Protein AF-A0A928RTQ3-F1 (afdb_monomer_lite)

Radius of gyration: 34.41 Å; chains: 1; bounding box: 76×72×74 Å

Secondary structure (DSSP, 8-state):
--HHHHHHHHHHHHHHHHHHHHHHHHHHTSPSS-HHHHHHHHHHHHHHHHHHHHHHHT-----EEEEEEEETTEEEEEEETTSPPEE-GGGTTTEEEEEETTEEEEEEE-TTSS-EEEEEEETTTTEEEEEEE-S-SS-HHHHSPPBSSS--EEETTTTEEEEEEEPP---------

Sequence (177 aa):
MTKSFIFVKIYYKWECWVLKEKIVEKIRNRKPFEKADIIIYSVCLLLIVSLFILVPLSKNSQENTGFKISVDGEIAVILEFDKEIVVESDYSDLVSVEKKQDLYQVKILTKDKNGYNLIEFDLKEKTAKVIESNCSSSKDCVHFPKIKTSGTIYCAPHKLKISPLKEEFKSPVVGEI

pLDDT: mean 82.44, std 15.85, range [41.06, 97.56]

Structure (mmCIF, N/CA/C/O backbone):
data_AF-A0A928RTQ3-F1
#
_entry.id   AF-A0A928RTQ3-F1
#
loop_
_atom_site.group_PDB
_atom_site.id
_atom_site.type_symbol
_atom_site.label_atom_id
_atom_site.label_alt_id
_atom_site.label_comp_id
_atom_site.label_asym_id
_atom_site.label_entity_id
_atom_site.label_seq_id
_atom_site.pdbx_PDB_ins_code
_atom_site.Cartn_x
_atom_site.Cartn_y
_atom_site.Cartn_z
_atom_site.occupancy
_atom_site.B_iso_or_equiv
_atom_site.auth_seq_id
_atom_site.auth_comp_id
_atom_site.auth_asym_id
_atom_site.auth_atom_id
_atom_site.pdbx_PDB_model_num
ATOM 1 N N . MET A 1 1 ? 51.762 -55.034 -53.564 1.00 53.19 1 MET A N 1
ATOM 2 C CA . MET A 1 1 ? 50.796 -53.954 -53.887 1.00 53.19 1 MET A CA 1
ATOM 3 C C . MET A 1 1 ? 50.522 -52.980 -52.719 1.00 53.19 1 MET A C 1
ATOM 5 O O . MET A 1 1 ? 49.519 -52.289 -52.734 1.00 53.19 1 MET A O 1
ATOM 9 N N . THR A 1 2 ? 51.414 -52.832 -51.729 1.00 54.75 2 THR A N 1
ATOM 10 C CA . THR A 1 2 ? 51.145 -52.054 -50.491 1.00 54.75 2 THR A CA 1
ATOM 11 C C . THR A 1 2 ? 51.924 -50.738 -50.355 1.00 54.75 2 THR A C 1
ATOM 13 O O . THR A 1 2 ? 51.571 -49.908 -49.524 1.00 54.75 2 THR A O 1
ATOM 16 N N . LYS A 1 3 ? 52.950 -50.489 -51.183 1.00 49.59 3 LYS A N 1
ATOM 17 C CA . LYS A 1 3 ? 53.789 -49.277 -51.076 1.00 49.59 3 LYS A CA 1
ATOM 18 C C . LYS A 1 3 ? 53.139 -48.004 -51.646 1.00 49.59 3 LYS A C 1
ATOM 20 O O . LYS A 1 3 ? 53.464 -46.913 -51.194 1.00 49.59 3 LYS A O 1
ATOM 25 N N . SER A 1 4 ? 52.181 -48.133 -52.570 1.00 55.47 4 SER A N 1
ATOM 26 C CA . SER A 1 4 ? 51.549 -46.975 -53.230 1.00 55.47 4 SER A CA 1
ATOM 27 C C . SER A 1 4 ? 50.533 -46.239 -52.344 1.00 55.47 4 SER A C 1
ATOM 29 O O . SER A 1 4 ? 50.406 -45.024 -52.435 1.00 55.47 4 SER A O 1
ATOM 31 N N . PHE A 1 5 ? 49.847 -46.944 -51.437 1.00 53.41 5 PHE A N 1
ATOM 32 C CA . PHE A 1 5 ? 48.828 -46.344 -50.562 1.00 53.41 5 PHE A CA 1
ATOM 33 C C . PHE A 1 5 ? 49.413 -45.504 -49.417 1.00 53.41 5 PHE A C 1
ATOM 35 O O . PHE A 1 5 ? 48.776 -44.560 -48.950 1.00 53.41 5 PHE A O 1
ATOM 42 N N . ILE A 1 6 ? 50.634 -45.813 -48.971 1.00 61.28 6 ILE A N 1
ATOM 43 C CA . ILE A 1 6 ? 51.294 -45.085 -47.877 1.00 61.28 6 ILE A CA 1
ATOM 44 C C . ILE A 1 6 ? 51.738 -43.695 -48.351 1.00 61.28 6 ILE A C 1
ATOM 46 O O . ILE A 1 6 ? 51.531 -42.713 -47.642 1.00 61.28 6 ILE A O 1
ATOM 50 N N . PHE A 1 7 ? 52.261 -43.589 -49.575 1.00 54.03 7 PHE A N 1
ATOM 51 C CA . PHE A 1 7 ? 52.723 -42.318 -50.140 1.00 54.03 7 PHE A CA 1
ATOM 52 C C . PHE A 1 7 ? 51.594 -41.296 -50.315 1.00 54.03 7 PHE A C 1
ATOM 54 O O . PHE A 1 7 ? 51.756 -40.134 -49.950 1.00 54.03 7 PHE A O 1
ATOM 61 N N . VAL A 1 8 ? 50.420 -41.735 -50.780 1.00 58.97 8 VAL A N 1
ATOM 62 C CA . VAL A 1 8 ? 49.255 -40.853 -50.956 1.00 58.97 8 VAL A CA 1
ATOM 63 C C . VAL A 1 8 ? 48.780 -40.292 -49.610 1.00 58.97 8 VAL A C 1
ATOM 65 O O . VAL A 1 8 ? 48.514 -39.099 -49.489 1.00 58.97 8 VAL A O 1
ATOM 68 N N . LYS A 1 9 ? 48.744 -41.117 -48.556 1.00 54.22 9 LYS A N 1
ATOM 69 C CA . LYS A 1 9 ? 48.284 -40.696 -47.221 1.00 54.22 9 LYS A CA 1
ATOM 70 C C . LYS A 1 9 ? 49.234 -39.695 -46.549 1.00 54.22 9 LYS A C 1
ATOM 72 O O . LYS A 1 9 ? 48.782 -38.840 -45.789 1.00 54.22 9 LYS A O 1
ATOM 77 N N . ILE A 1 10 ? 50.533 -39.789 -46.834 1.00 60.22 10 ILE A N 1
ATOM 78 C CA . ILE A 1 10 ? 51.547 -38.841 -46.351 1.00 60.22 10 ILE A CA 1
ATOM 79 C C . ILE A 1 10 ? 51.400 -37.494 -47.068 1.00 60.22 10 ILE A C 1
ATOM 81 O O . ILE A 1 10 ? 51.441 -36.458 -46.408 1.00 60.22 10 ILE A O 1
ATOM 85 N N . TYR A 1 11 ? 51.143 -37.506 -48.379 1.00 57.34 11 TYR A N 1
ATOM 86 C CA . TYR A 1 11 ? 51.001 -36.287 -49.177 1.00 57.34 11 TYR A CA 1
ATOM 87 C C . TYR A 1 11 ? 49.793 -35.439 -48.739 1.00 57.34 11 TYR A C 1
ATOM 89 O O . TYR A 1 11 ? 49.950 -34.266 -48.408 1.00 57.34 11 TYR A O 1
ATOM 97 N N . TYR A 1 12 ? 48.610 -36.052 -48.592 1.00 53.53 12 TYR A N 1
ATOM 98 C CA . TYR A 1 12 ? 47.409 -35.345 -48.113 1.00 53.53 12 TYR A CA 1
ATOM 99 C C . TYR A 1 12 ? 47.554 -34.809 -46.680 1.00 53.53 12 TYR A C 1
ATOM 101 O O . TYR A 1 12 ? 47.056 -33.730 -46.356 1.00 53.53 12 TYR A O 1
ATOM 109 N N . LYS A 1 13 ? 48.257 -35.537 -45.801 1.00 55.34 13 LYS A N 1
ATOM 110 C CA . LYS A 1 13 ? 48.511 -35.084 -44.425 1.00 55.34 13 LYS A CA 1
ATOM 111 C C . LYS A 1 13 ? 49.441 -33.867 -44.392 1.00 55.34 13 LYS A C 1
ATOM 113 O O . LYS A 1 13 ? 49.255 -33.000 -43.541 1.00 55.34 13 LYS A O 1
ATOM 118 N N . TRP A 1 14 ? 50.403 -33.800 -45.310 1.00 57.16 14 TRP A N 1
ATOM 119 C CA . TRP A 1 14 ? 51.336 -32.683 -45.430 1.00 57.16 14 TRP A CA 1
ATOM 120 C C . TRP A 1 14 ? 50.644 -31.426 -45.980 1.00 57.16 14 TRP A C 1
ATOM 122 O O . TRP A 1 14 ? 50.759 -30.362 -45.376 1.00 57.16 14 TRP A O 1
ATOM 132 N N . GLU A 1 15 ? 49.811 -31.550 -47.020 1.00 59.56 15 GLU A N 1
ATOM 133 C CA . GLU A 1 15 ? 49.033 -30.414 -47.545 1.00 59.56 15 GLU A CA 1
ATOM 134 C C . GLU A 1 15 ? 48.016 -29.865 -46.532 1.00 59.56 15 GLU A C 1
ATOM 136 O O . GLU A 1 15 ? 47.907 -28.649 -46.356 1.00 59.56 15 GLU A O 1
ATOM 141 N N . CYS A 1 16 ? 47.322 -30.738 -45.789 1.00 60.16 16 CYS A N 1
ATOM 142 C CA . CYS A 1 16 ? 46.431 -30.304 -44.709 1.00 60.16 16 CYS A CA 1
ATOM 143 C C . CYS A 1 16 ? 47.169 -29.565 -43.581 1.00 60.16 16 CYS A C 1
ATOM 145 O O . CYS A 1 16 ? 46.583 -28.688 -42.945 1.00 60.16 16 CYS A O 1
ATOM 147 N N . TRP A 1 17 ? 48.423 -29.921 -43.299 1.00 57.81 17 TRP A N 1
ATOM 148 C CA . TRP A 1 17 ? 49.219 -29.267 -42.261 1.00 57.81 17 TRP A CA 1
ATOM 149 C C . TRP A 1 17 ? 49.695 -27.882 -42.718 1.00 57.81 17 TRP A C 1
ATOM 151 O O . TRP A 1 17 ? 49.478 -26.902 -42.009 1.00 57.81 17 TRP A O 1
ATOM 161 N N . VAL A 1 18 ? 50.181 -27.767 -43.958 1.00 61.84 18 VAL A N 1
ATOM 162 C CA . VAL A 1 18 ? 50.590 -26.487 -44.567 1.00 61.84 18 VAL A CA 1
ATOM 163 C C . VAL A 1 18 ? 49.415 -25.507 -44.694 1.00 61.84 18 VAL A C 1
ATOM 165 O O . VAL A 1 18 ? 49.567 -24.309 -44.452 1.00 61.84 18 VAL A O 1
ATOM 168 N N . LEU A 1 19 ? 48.217 -25.992 -45.036 1.00 61.97 19 LEU A N 1
ATOM 169 C CA . LEU A 1 19 ? 47.014 -25.153 -45.073 1.00 61.97 19 LEU A CA 1
ATOM 170 C C . LEU A 1 19 ? 46.621 -24.645 -43.679 1.00 61.97 19 LEU A C 1
ATOM 172 O O . LEU A 1 19 ? 46.234 -23.484 -43.543 1.00 61.97 19 LEU A O 1
ATOM 176 N N . LYS A 1 20 ? 46.752 -25.479 -42.640 1.00 62.97 20 LYS A N 1
ATOM 177 C CA . LYS A 1 20 ? 46.480 -25.068 -41.256 1.00 62.97 20 LYS A CA 1
ATOM 178 C C . LYS A 1 20 ? 47.447 -23.990 -40.779 1.00 62.97 20 LYS A C 1
ATOM 180 O O . LYS A 1 20 ? 46.986 -23.009 -40.203 1.00 62.97 20 LYS A O 1
ATOM 185 N N . GLU A 1 21 ? 48.743 -24.123 -41.052 1.00 66.94 21 GLU A N 1
ATOM 186 C CA . GLU A 1 21 ? 49.732 -23.110 -40.660 1.00 66.94 21 GLU A CA 1
ATOM 187 C C . GLU A 1 21 ? 49.471 -21.762 -41.340 1.00 66.94 21 GLU A C 1
ATOM 189 O O . GLU A 1 21 ? 49.421 -20.735 -40.664 1.00 66.94 21 GLU A O 1
ATOM 194 N N . LYS A 1 22 ? 49.157 -21.767 -42.644 1.00 66.12 22 LYS A N 1
ATOM 195 C CA . LYS A 1 22 ? 48.805 -20.541 -43.382 1.00 66.12 22 LYS A CA 1
ATOM 196 C C . LYS A 1 22 ? 47.555 -19.848 -42.836 1.00 66.12 22 LYS A C 1
ATOM 198 O O . LYS A 1 22 ? 47.489 -18.620 -42.815 1.00 66.12 22 LYS A O 1
ATOM 203 N N . ILE A 1 23 ? 46.549 -20.609 -42.399 1.00 68.69 23 ILE A N 1
ATOM 204 C CA . ILE A 1 23 ? 45.336 -20.049 -41.784 1.00 68.69 23 ILE A CA 1
ATOM 205 C C . ILE A 1 23 ? 45.660 -19.461 -40.405 1.00 68.69 23 ILE A C 1
ATOM 207 O O . ILE A 1 23 ? 45.221 -18.353 -40.100 1.00 68.69 23 ILE A O 1
ATOM 211 N N . VAL A 1 24 ? 46.456 -20.162 -39.595 1.00 69.88 24 VAL A N 1
ATOM 212 C CA . VAL A 1 24 ? 46.855 -19.708 -38.255 1.00 69.88 24 VAL A CA 1
ATOM 213 C C . VAL A 1 24 ? 47.711 -18.444 -38.327 1.00 69.88 24 VAL A C 1
ATOM 215 O O . VAL A 1 24 ? 47.442 -17.504 -37.584 1.00 69.88 24 VAL A O 1
ATOM 218 N N . GLU A 1 25 ? 48.671 -18.350 -39.247 1.00 69.44 25 GLU A N 1
ATOM 219 C CA . GLU A 1 25 ? 49.452 -17.122 -39.460 1.00 69.44 25 GLU A CA 1
ATOM 220 C C . GLU A 1 25 ? 48.578 -15.955 -39.921 1.00 69.44 25 GLU A C 1
ATOM 222 O O . GLU A 1 25 ? 48.723 -14.833 -39.430 1.00 69.44 25 GLU A O 1
ATOM 227 N N . LYS A 1 26 ? 47.616 -16.217 -40.815 1.00 63.78 26 LYS A N 1
ATOM 228 C CA . LYS A 1 26 ? 46.677 -15.194 -41.288 1.00 63.78 26 LYS A CA 1
ATOM 229 C C . LYS A 1 26 ? 45.758 -14.686 -40.177 1.00 63.78 26 LYS A C 1
ATOM 231 O O . LYS A 1 26 ? 45.344 -13.535 -40.241 1.00 63.78 26 LYS A O 1
ATOM 236 N N . ILE A 1 27 ? 45.434 -15.512 -39.181 1.00 63.53 27 ILE A N 1
ATOM 237 C CA . ILE A 1 27 ? 44.664 -15.109 -37.992 1.00 63.53 27 ILE A CA 1
ATOM 238 C C . ILE A 1 27 ? 45.570 -14.384 -36.986 1.00 63.53 27 ILE A C 1
ATOM 240 O O . ILE A 1 27 ? 45.174 -13.358 -36.444 1.00 63.53 27 ILE A O 1
ATOM 244 N N . ARG A 1 28 ? 46.804 -14.865 -36.785 1.00 66.12 28 ARG A N 1
ATOM 245 C CA . ARG A 1 28 ? 47.778 -14.319 -35.826 1.00 66.12 28 ARG A CA 1
ATOM 246 C C . ARG A 1 28 ? 48.281 -12.922 -36.200 1.00 66.12 28 ARG A C 1
ATOM 248 O O . ARG A 1 28 ? 48.583 -12.138 -35.308 1.00 66.12 28 ARG A O 1
ATOM 255 N N . ASN A 1 29 ? 48.349 -12.614 -37.494 1.00 68.44 29 ASN A N 1
ATOM 256 C CA . ASN A 1 29 ? 48.800 -11.315 -37.998 1.00 68.44 29 ASN A CA 1
ATOM 257 C C . ASN A 1 29 ? 47.670 -10.300 -38.222 1.00 68.44 29 ASN A C 1
ATOM 259 O O . ASN A 1 29 ? 47.955 -9.173 -38.636 1.00 68.44 29 ASN A O 1
ATOM 263 N N . ARG A 1 30 ? 46.401 -10.648 -37.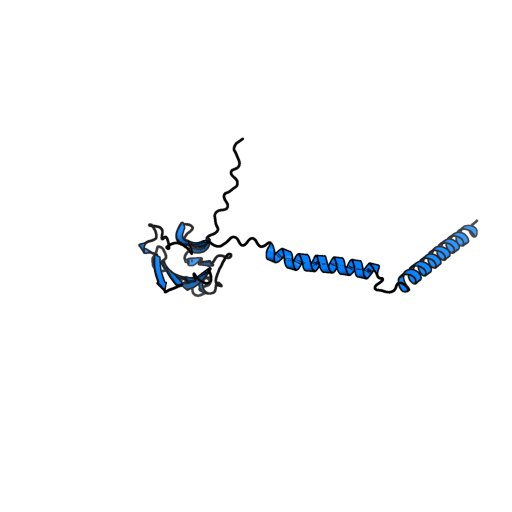956 1.00 64.88 30 ARG A N 1
ATOM 264 C CA . ARG A 1 30 ? 45.354 -9.620 -37.925 1.00 64.88 30 ARG A CA 1
ATOM 265 C C . ARG A 1 30 ? 45.569 -8.761 -36.697 1.00 64.88 30 ARG A C 1
ATOM 267 O O . ARG A 1 30 ? 45.691 -9.273 -35.585 1.00 64.88 30 ARG A O 1
ATOM 274 N N . LYS A 1 31 ? 45.624 -7.448 -36.897 1.00 68.88 31 LYS A N 1
ATOM 275 C CA . LYS A 1 31 ? 45.647 -6.531 -35.765 1.00 68.88 31 LYS A CA 1
ATOM 276 C C . LYS A 1 31 ? 44.284 -6.633 -35.081 1.00 68.88 31 LYS A C 1
ATOM 278 O O . LYS A 1 31 ? 43.278 -6.504 -35.776 1.00 68.88 31 LYS A O 1
ATOM 283 N N . PRO A 1 32 ? 44.222 -6.856 -33.759 1.00 62.50 32 PRO A N 1
ATOM 284 C CA . PRO A 1 32 ? 42.975 -6.612 -33.055 1.00 62.50 32 PRO A CA 1
ATOM 285 C C . PRO A 1 32 ? 42.588 -5.148 -33.316 1.00 62.50 32 PRO A C 1
ATOM 287 O O . PRO A 1 32 ? 43.470 -4.284 -33.317 1.00 62.50 32 PRO A O 1
ATOM 290 N N . PHE A 1 33 ? 41.303 -4.880 -33.563 1.00 67.12 33 PHE A N 1
ATOM 291 C CA . PHE A 1 33 ? 40.770 -3.542 -33.862 1.00 67.12 33 PHE A CA 1
ATOM 292 C C . PHE A 1 33 ? 41.077 -3.022 -35.277 1.00 67.12 33 PHE A C 1
ATOM 294 O O . PHE A 1 33 ? 41.509 -1.879 -35.460 1.00 67.12 33 PHE A O 1
ATOM 301 N N . GLU A 1 34 ? 40.812 -3.829 -36.310 1.00 80.94 34 GLU A N 1
ATOM 302 C CA . GLU A 1 34 ? 40.674 -3.265 -37.656 1.00 80.94 34 GLU A CA 1
ATOM 303 C C . GLU A 1 34 ? 39.514 -2.250 -37.677 1.00 80.94 34 GLU A C 1
ATOM 305 O O . GLU A 1 34 ? 38.577 -2.326 -36.882 1.00 80.94 34 GLU A O 1
ATOM 310 N N . LYS A 1 35 ? 39.554 -1.261 -38.582 1.00 82.00 35 LYS A N 1
ATOM 311 C CA . LYS A 1 35 ? 38.538 -0.186 -38.628 1.00 82.00 35 LYS A CA 1
ATOM 312 C C . LYS A 1 35 ? 37.103 -0.729 -38.717 1.00 82.00 35 LYS A C 1
ATOM 314 O O . LYS A 1 35 ? 36.187 -0.103 -38.194 1.00 82.00 35 LYS A O 1
ATOM 319 N N . ALA A 1 36 ? 36.924 -1.889 -39.350 1.00 81.44 36 ALA A N 1
ATOM 320 C CA . ALA A 1 36 ? 35.644 -2.587 -39.428 1.00 81.44 36 ALA A CA 1
ATOM 321 C C . ALA A 1 36 ? 35.163 -3.091 -38.056 1.00 81.44 36 ALA A C 1
ATOM 323 O O . ALA A 1 36 ? 33.995 -2.906 -37.718 1.00 81.44 36 ALA A O 1
ATOM 324 N N . ASP A 1 37 ? 36.061 -3.641 -37.236 1.00 83.44 37 ASP A N 1
ATOM 325 C CA . ASP A 1 37 ? 35.734 -4.119 -35.890 1.00 83.44 37 ASP A CA 1
ATOM 326 C C . ASP A 1 37 ? 35.284 -2.956 -34.995 1.00 83.44 37 ASP A C 1
ATOM 328 O O . ASP A 1 37 ? 34.3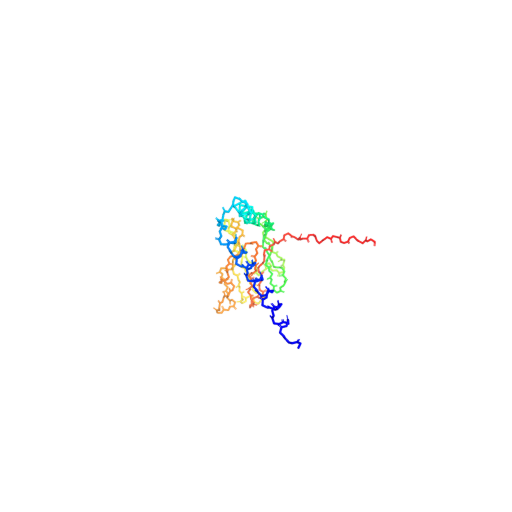08 -3.074 -34.260 1.00 83.44 37 ASP A O 1
ATOM 332 N N . ILE A 1 38 ? 35.936 -1.791 -35.114 1.00 88.25 38 ILE A N 1
ATOM 333 C CA . ILE A 1 38 ? 35.574 -0.577 -34.360 1.00 88.25 38 ILE A CA 1
ATOM 334 C C . ILE A 1 38 ? 34.153 -0.109 -34.705 1.00 88.25 38 ILE A C 1
ATOM 336 O O . ILE A 1 38 ? 33.401 0.281 -33.811 1.00 88.25 38 ILE A O 1
ATOM 340 N N . ILE A 1 39 ? 33.762 -0.169 -35.983 1.00 92.75 39 ILE A N 1
ATOM 341 C CA . ILE A 1 39 ? 32.404 0.192 -36.414 1.00 92.75 39 ILE A CA 1
ATOM 342 C C . ILE A 1 39 ? 31.382 -0.758 -35.782 1.00 92.75 39 ILE A C 1
ATOM 344 O O . ILE A 1 39 ? 30.387 -0.296 -35.225 1.00 92.75 39 ILE A O 1
ATOM 348 N N . ILE A 1 40 ? 31.648 -2.067 -35.810 1.00 93.19 40 ILE A N 1
ATOM 349 C CA . ILE A 1 40 ? 30.761 -3.076 -35.215 1.00 93.19 40 ILE A CA 1
ATOM 350 C C . ILE A 1 40 ? 30.627 -2.844 -33.706 1.00 93.19 40 ILE A C 1
ATOM 352 O O . ILE A 1 40 ? 29.510 -2.807 -33.189 1.00 93.19 40 ILE A O 1
ATOM 356 N N . TYR A 1 41 ? 31.737 -2.617 -33.000 1.00 92.12 41 TYR A N 1
ATOM 357 C CA . TYR A 1 41 ? 31.699 -2.329 -31.566 1.00 92.12 41 TYR A CA 1
ATOM 358 C C . TYR A 1 41 ? 30.936 -1.041 -31.244 1.00 92.12 41 TYR A C 1
ATOM 360 O O . TYR A 1 41 ? 30.185 -1.016 -30.271 1.00 92.12 41 TYR A O 1
ATOM 368 N N . SER A 1 42 ? 31.063 -0.005 -32.075 1.00 93.19 42 SER A N 1
ATOM 369 C CA . SER A 1 42 ? 30.319 1.249 -31.917 1.00 93.19 42 SER A CA 1
ATOM 370 C C . SER A 1 42 ? 28.807 1.050 -32.076 1.00 93.19 42 SER A C 1
ATOM 372 O O . SER A 1 42 ? 28.028 1.525 -31.250 1.00 93.19 42 SER A O 1
ATOM 374 N N . VAL A 1 43 ? 28.375 0.277 -33.080 1.00 96.44 43 VAL A N 1
ATOM 375 C CA . VAL A 1 43 ? 26.952 -0.049 -33.286 1.00 96.44 43 VAL A CA 1
ATOM 376 C C . VAL A 1 43 ? 26.401 -0.876 -32.122 1.00 96.44 43 VAL A C 1
ATOM 378 O O . VAL A 1 43 ? 25.331 -0.559 -31.604 1.00 96.44 43 VAL A O 1
ATOM 381 N N . CYS A 1 44 ? 27.138 -1.892 -31.663 1.00 95.19 44 CYS A N 1
ATOM 382 C CA . CYS A 1 44 ? 26.747 -2.682 -30.494 1.00 95.19 44 CYS A CA 1
ATOM 383 C C . CYS A 1 44 ? 26.615 -1.813 -29.236 1.00 95.19 44 CYS A C 1
ATOM 385 O O . CYS A 1 44 ? 25.642 -1.950 -28.496 1.00 95.19 44 CYS A O 1
ATOM 387 N N . LEU A 1 45 ? 27.557 -0.892 -29.012 1.00 95.81 45 LEU A N 1
ATOM 388 C CA . LEU A 1 45 ? 27.513 0.034 -27.883 1.00 95.81 45 LEU A CA 1
ATOM 389 C C . LEU A 1 45 ? 26.286 0.951 -27.959 1.00 95.81 45 LEU A C 1
ATOM 391 O O . LEU A 1 45 ? 25.575 1.092 -26.967 1.00 95.81 45 LEU A O 1
ATOM 395 N N . LEU A 1 46 ? 26.005 1.531 -29.129 1.00 96.50 46 LEU A N 1
ATOM 396 C CA . LEU A 1 46 ? 24.824 2.373 -29.342 1.00 96.50 46 LEU A CA 1
ATOM 397 C C . LEU A 1 46 ? 23.522 1.616 -29.068 1.00 96.50 46 LEU A C 1
ATOM 399 O O . LEU A 1 46 ? 22.613 2.172 -28.456 1.00 96.50 46 LEU A O 1
ATOM 403 N N . LEU A 1 47 ? 23.440 0.348 -29.472 1.00 95.88 47 LEU A N 1
ATOM 404 C CA . LEU A 1 47 ? 22.266 -0.490 -29.236 1.00 95.88 47 LEU A CA 1
ATOM 405 C C . LEU A 1 47 ? 22.080 -0.776 -27.738 1.00 95.88 47 LEU A C 1
ATOM 407 O O . LEU A 1 47 ? 20.973 -0.630 -27.219 1.00 95.88 47 LEU A O 1
ATOM 411 N N . ILE A 1 48 ? 23.164 -1.095 -27.022 1.00 95.31 48 ILE A N 1
ATOM 412 C CA . ILE A 1 48 ? 23.142 -1.270 -25.562 1.00 95.31 48 ILE A CA 1
ATOM 413 C C . ILE A 1 48 ? 22.671 0.023 -24.885 1.00 95.31 48 ILE A C 1
ATOM 415 O O . ILE A 1 48 ? 21.723 -0.005 -24.104 1.00 95.31 48 ILE A O 1
ATOM 419 N N . VAL A 1 49 ? 23.278 1.166 -25.215 1.00 95.81 49 VAL A N 1
ATOM 420 C CA . VAL A 1 49 ? 22.905 2.473 -24.648 1.00 95.81 49 VAL A CA 1
ATOM 421 C C . VAL A 1 49 ? 21.438 2.803 -24.942 1.00 95.81 49 VAL A C 1
ATOM 423 O O . VAL A 1 49 ? 20.712 3.219 -24.041 1.00 95.81 49 VAL A O 1
ATOM 426 N N . SER A 1 50 ? 20.973 2.559 -26.169 1.00 93.25 50 SER A N 1
ATOM 427 C CA . SER A 1 50 ? 19.578 2.764 -26.564 1.00 93.25 50 SER A CA 1
ATOM 428 C C . SER A 1 50 ? 18.614 1.926 -25.720 1.00 93.25 50 SER A C 1
ATOM 430 O O . SER A 1 50 ? 17.623 2.466 -25.234 1.00 93.25 50 SER A O 1
ATOM 432 N N . LEU A 1 51 ? 18.924 0.652 -25.457 1.00 90.31 51 LEU A N 1
ATOM 433 C CA . LEU A 1 51 ? 18.112 -0.196 -24.578 1.00 90.31 51 LEU A CA 1
ATOM 434 C C . LEU A 1 51 ? 18.054 0.352 -23.146 1.00 90.31 51 LEU A C 1
ATOM 436 O O . LEU A 1 51 ? 16.971 0.438 -22.570 1.00 90.31 51 LEU A O 1
ATOM 440 N N . PHE A 1 52 ? 19.189 0.773 -22.585 1.00 91.19 52 PHE A N 1
ATOM 441 C CA . PHE A 1 52 ? 19.228 1.343 -21.234 1.00 91.19 52 PHE A CA 1
ATOM 442 C C . PHE A 1 52 ? 18.441 2.655 -21.107 1.00 91.19 52 PHE A C 1
ATOM 444 O O . PHE A 1 52 ? 17.921 2.935 -20.030 1.00 91.19 52 PHE A O 1
ATOM 451 N N . ILE A 1 53 ? 18.322 3.437 -22.184 1.00 87.81 53 ILE A N 1
ATOM 452 C CA . ILE A 1 53 ? 17.551 4.690 -22.200 1.00 87.81 53 ILE A CA 1
ATOM 453 C C . ILE A 1 53 ? 16.061 4.430 -22.467 1.00 87.81 53 ILE A C 1
ATOM 455 O O . ILE A 1 53 ? 15.206 4.988 -21.782 1.00 87.81 53 ILE A O 1
ATOM 459 N N . LEU A 1 54 ? 15.723 3.580 -23.440 1.00 85.44 54 LEU A N 1
ATOM 460 C CA . LEU A 1 54 ? 14.335 3.359 -23.866 1.00 85.44 54 LEU A CA 1
ATOM 461 C C . LEU A 1 54 ? 13.525 2.520 -22.868 1.00 85.44 54 LEU A C 1
ATOM 463 O O . LEU A 1 54 ? 12.340 2.783 -22.668 1.00 85.44 54 LEU A O 1
ATOM 467 N N . VAL A 1 55 ? 14.139 1.533 -22.210 1.00 80.56 55 VAL A N 1
ATOM 468 C CA . VAL A 1 55 ? 13.449 0.656 -21.246 1.00 80.56 55 VAL A CA 1
ATOM 469 C C . VAL A 1 55 ? 12.848 1.413 -20.046 1.00 80.56 55 VAL A C 1
ATOM 471 O O . VAL A 1 55 ? 11.678 1.170 -19.742 1.00 80.56 55 VAL A O 1
ATOM 474 N N . PRO A 1 56 ? 13.554 2.330 -19.349 1.00 74.94 56 PRO A N 1
ATOM 475 C CA . PRO A 1 56 ? 12.947 3.095 -18.260 1.00 74.94 56 PRO A CA 1
ATOM 476 C C . PRO A 1 56 ? 11.881 4.087 -18.746 1.00 74.94 56 PRO A C 1
ATOM 478 O O . PRO A 1 56 ? 10.923 4.318 -18.013 1.00 74.94 56 PRO A O 1
ATOM 481 N N . LEU A 1 57 ? 11.999 4.619 -19.969 1.00 72.06 57 LEU A N 1
ATOM 482 C CA . LEU A 1 57 ? 10.993 5.512 -20.564 1.00 72.06 57 LEU A CA 1
ATOM 483 C C . LEU A 1 57 ? 9.701 4.773 -20.947 1.00 72.06 57 LEU A C 1
ATOM 485 O O . LEU A 1 57 ? 8.620 5.343 -20.864 1.00 72.06 57 LEU A O 1
ATOM 489 N N . SER A 1 58 ? 9.788 3.492 -21.314 1.00 63.94 58 SER A N 1
ATOM 490 C CA . SER A 1 58 ? 8.624 2.670 -21.674 1.00 63.94 58 SER A CA 1
ATOM 491 C C . SER A 1 58 ? 7.833 2.137 -20.469 1.00 63.94 58 SER A C 1
ATOM 493 O O . SER A 1 58 ? 6.855 1.404 -20.659 1.00 63.94 58 SER A O 1
ATOM 495 N N . LYS A 1 59 ? 8.208 2.469 -19.225 1.00 57.75 59 LYS A N 1
ATOM 496 C CA . LYS A 1 59 ? 7.341 2.192 -18.075 1.00 57.75 59 LYS A CA 1
ATOM 497 C C . LYS A 1 59 ? 6.139 3.131 -18.144 1.00 57.75 59 LYS A C 1
ATOM 499 O O . LYS A 1 59 ? 6.176 4.221 -17.588 1.00 57.75 59 LYS A O 1
ATOM 504 N N . ASN A 1 60 ? 5.060 2.660 -18.772 1.00 54.56 60 ASN A N 1
ATOM 505 C CA . ASN A 1 60 ? 3.713 3.160 -18.514 1.00 54.56 60 ASN A CA 1
ATOM 506 C C . ASN A 1 60 ? 3.457 2.990 -17.016 1.00 54.56 60 ASN A C 1
ATOM 508 O O . ASN A 1 60 ? 3.081 1.910 -16.548 1.00 54.56 60 ASN A O 1
ATOM 512 N N . SER A 1 61 ? 3.732 4.033 -16.238 1.00 55.38 61 SER A N 1
ATOM 513 C CA . SER A 1 61 ? 3.246 4.117 -14.876 1.00 55.38 61 SER A CA 1
ATOM 514 C C . SER A 1 61 ? 1.733 4.161 -14.988 1.00 55.38 61 SER A C 1
ATOM 516 O O . SER A 1 61 ? 1.179 5.193 -15.343 1.00 55.38 61 SER A O 1
ATOM 518 N N . GLN A 1 62 ? 1.068 3.030 -14.736 1.00 61.72 62 GLN A N 1
ATOM 519 C CA . GLN A 1 62 ? -0.329 3.074 -14.321 1.00 61.72 62 GLN A CA 1
ATOM 520 C C . GLN A 1 62 ? -0.363 4.061 -13.159 1.00 61.72 62 GLN A C 1
ATOM 522 O O . GLN A 1 62 ? 0.238 3.796 -12.110 1.00 61.72 62 GLN A O 1
ATOM 527 N N . GLU A 1 63 ? -0.920 5.244 -13.405 1.00 70.00 63 GLU A N 1
ATOM 528 C CA . GLU A 1 63 ? -0.988 6.271 -12.386 1.00 70.00 63 GLU A CA 1
ATOM 529 C C . GLU A 1 63 ? -1.861 5.726 -11.267 1.00 70.00 63 GLU A C 1
ATOM 531 O O . GLU A 1 63 ? -2.958 5.213 -11.486 1.00 70.00 63 GLU A O 1
ATOM 536 N N . ASN A 1 64 ? -1.308 5.737 -10.058 1.00 78.00 64 ASN A N 1
ATOM 537 C CA . ASN A 1 64 ? -2.082 5.362 -8.898 1.00 78.00 64 ASN A CA 1
ATOM 538 C C . ASN A 1 64 ? -3.037 6.513 -8.605 1.00 78.00 64 ASN A C 1
ATOM 540 O O . ASN A 1 64 ? -2.578 7.603 -8.254 1.00 78.00 64 ASN A O 1
ATOM 544 N N . THR A 1 65 ? -4.333 6.270 -8.746 1.00 86.56 65 THR A N 1
ATOM 545 C CA . THR A 1 65 ? -5.364 7.272 -8.461 1.00 86.56 65 THR A CA 1
ATOM 546 C C . THR A 1 65 ? -5.710 7.310 -6.975 1.00 86.56 65 THR A C 1
ATOM 548 O O . THR A 1 65 ? -6.318 8.271 -6.505 1.00 86.56 65 THR A O 1
ATOM 551 N N . GLY A 1 66 ? -5.259 6.317 -6.198 1.00 91.62 66 GLY A N 1
ATOM 552 C CA . GLY A 1 66 ? -5.536 6.271 -4.771 1.00 91.62 66 GLY A CA 1
ATOM 553 C C . GLY A 1 66 ? -5.184 4.956 -4.081 1.00 91.62 66 GLY A C 1
ATOM 554 O O . GLY A 1 66 ? -4.284 4.223 -4.476 1.00 91.62 66 GLY A O 1
ATOM 555 N N . PHE A 1 67 ? -5.900 4.618 -3.021 1.00 94.19 67 PHE A N 1
ATOM 556 C CA . PHE A 1 67 ? -5.774 3.337 -2.340 1.00 94.19 67 PHE A CA 1
ATOM 557 C C . PHE A 1 67 ? -7.149 2.810 -1.964 1.00 94.19 67 PHE A C 1
ATOM 559 O O . PHE A 1 67 ? -8.038 3.561 -1.575 1.00 94.19 67 PHE A O 1
ATOM 566 N N . LYS A 1 68 ? -7.301 1.490 -2.025 1.00 94.62 68 LYS A N 1
ATOM 567 C CA . LYS A 1 68 ? -8.454 0.798 -1.456 1.00 94.62 68 LYS A CA 1
ATOM 568 C C . LYS A 1 68 ? -8.022 -0.086 -0.304 1.00 94.62 68 LYS A C 1
ATOM 570 O O . LYS A 1 68 ? -6.974 -0.746 -0.369 1.00 94.62 68 LYS A O 1
ATOM 575 N N . ILE A 1 69 ? -8.853 -0.106 0.727 1.00 95.44 69 ILE A N 1
ATOM 576 C CA . ILE A 1 69 ? -8.685 -0.949 1.898 1.00 95.44 69 ILE A CA 1
ATOM 577 C C . ILE A 1 69 ? -9.844 -1.932 1.934 1.00 95.44 69 ILE A C 1
ATOM 579 O O . ILE A 1 69 ? -11.007 -1.534 1.896 1.00 95.44 69 ILE A O 1
ATOM 583 N N . SER A 1 70 ? -9.513 -3.215 2.008 1.00 94.56 70 SER A N 1
ATOM 584 C CA . SER A 1 70 ? -10.486 -4.296 2.093 1.00 94.56 70 SER A CA 1
ATOM 585 C C . SER A 1 70 ? -10.318 -5.068 3.393 1.00 94.56 70 SER A C 1
ATOM 587 O O . SER A 1 70 ? -9.189 -5.347 3.803 1.00 94.56 70 SER A O 1
ATOM 589 N N . VAL A 1 71 ? -11.431 -5.442 4.015 1.00 94.44 71 VAL A N 1
ATOM 590 C CA . VAL A 1 71 ? -11.484 -6.257 5.232 1.00 94.44 71 VAL A CA 1
ATOM 591 C C . VAL A 1 71 ? -12.320 -7.491 4.927 1.00 94.44 71 VAL A C 1
ATOM 593 O O . VAL A 1 71 ? -13.478 -7.368 4.555 1.00 94.44 71 VAL A O 1
ATOM 596 N N . ASP A 1 72 ? -11.730 -8.679 5.059 1.00 92.62 72 ASP A N 1
ATOM 597 C CA . ASP A 1 72 ? -12.374 -9.959 4.703 1.00 92.62 72 ASP A CA 1
ATOM 598 C C . ASP A 1 72 ? -12.826 -10.037 3.228 1.00 92.62 72 ASP A C 1
ATOM 600 O O . ASP A 1 72 ? -13.785 -10.714 2.881 1.00 92.62 72 ASP A O 1
ATOM 604 N N . GLY A 1 73 ? -12.123 -9.324 2.342 1.00 89.88 73 GLY A N 1
ATOM 605 C CA . GLY A 1 73 ? -12.422 -9.274 0.904 1.00 89.88 73 GLY A CA 1
ATOM 606 C C . GLY A 1 73 ? -13.453 -8.216 0.495 1.00 89.88 73 GLY A C 1
ATOM 607 O O . GLY A 1 73 ? -13.509 -7.872 -0.684 1.00 89.88 73 GLY A O 1
ATOM 608 N N . GLU A 1 74 ? -14.184 -7.643 1.448 1.00 92.06 74 GLU A N 1
ATOM 609 C CA . GLU A 1 74 ? -15.126 -6.537 1.241 1.00 92.06 74 GLU A CA 1
ATOM 610 C C . GLU A 1 74 ? -14.375 -5.200 1.278 1.00 92.06 74 GLU A C 1
ATOM 612 O O . GLU A 1 74 ? -13.416 -5.040 2.036 1.00 92.06 74 GLU A O 1
ATOM 617 N N . ILE A 1 75 ? -14.751 -4.238 0.433 1.00 92.62 75 ILE A N 1
ATOM 618 C CA . ILE A 1 75 ? -14.134 -2.904 0.434 1.00 92.62 75 ILE A CA 1
ATOM 619 C C . ILE A 1 75 ? -14.693 -2.131 1.629 1.00 92.62 75 ILE A C 1
ATOM 621 O O . ILE A 1 75 ? -15.899 -2.006 1.763 1.00 92.62 75 ILE A O 1
ATOM 625 N N . ALA A 1 76 ? -13.815 -1.629 2.495 1.00 93.12 76 ALA A N 1
ATOM 626 C CA . ALA A 1 76 ? -14.208 -0.825 3.651 1.00 93.12 76 ALA A CA 1
ATOM 627 C C . ALA A 1 76 ? -13.992 0.672 3.396 1.00 93.12 76 ALA A C 1
ATOM 629 O O . ALA A 1 76 ? -14.778 1.507 3.836 1.00 93.12 76 ALA A O 1
ATOM 630 N N . VAL A 1 77 ? -12.898 1.014 2.705 1.00 93.81 77 VAL A N 1
ATOM 631 C CA . VAL A 1 77 ? -12.492 2.403 2.467 1.00 93.81 77 VAL A CA 1
ATOM 632 C C . VAL A 1 77 ? -11.885 2.542 1.079 1.00 93.81 77 VAL A C 1
ATOM 634 O O . VAL A 1 77 ? -11.021 1.748 0.686 1.00 93.81 77 VAL A O 1
ATOM 637 N N . ILE A 1 78 ? -12.285 3.595 0.373 1.00 93.25 78 ILE A N 1
ATOM 638 C CA . ILE A 1 78 ? -11.675 4.050 -0.873 1.00 93.25 78 ILE A CA 1
ATOM 639 C C . ILE A 1 78 ? -11.144 5.464 -0.643 1.00 93.25 78 ILE A C 1
ATOM 641 O O . ILE A 1 78 ? -11.868 6.366 -0.229 1.00 93.25 78 ILE A O 1
ATOM 645 N N . LEU A 1 79 ? -9.857 5.649 -0.907 1.00 91.62 79 LEU A N 1
ATOM 646 C CA . LEU A 1 79 ? -9.191 6.942 -0.894 1.00 91.62 79 LEU A CA 1
ATOM 647 C C . LEU A 1 79 ? -8.746 7.238 -2.316 1.00 91.62 79 LEU A C 1
ATOM 649 O O . LEU A 1 79 ? -7.940 6.491 -2.856 1.00 91.62 79 LEU A O 1
ATOM 653 N N . GLU A 1 80 ? -9.224 8.328 -2.899 1.00 91.00 80 GLU A N 1
ATOM 654 C CA . GLU A 1 80 ? -8.684 8.886 -4.140 1.00 91.00 80 GLU A CA 1
ATOM 655 C C . GLU A 1 80 ? -7.904 10.158 -3.801 1.00 91.00 80 GLU A C 1
ATOM 657 O O . GLU A 1 80 ? -8.330 10.923 -2.940 1.00 91.00 80 GLU A O 1
ATOM 662 N N . PHE A 1 81 ? -6.756 10.400 -4.441 1.00 86.06 81 PHE A N 1
ATOM 663 C CA . PHE A 1 81 ? -5.909 11.548 -4.079 1.00 86.06 81 PHE A CA 1
ATOM 664 C C . PHE A 1 81 ? -6.588 12.906 -4.318 1.00 86.06 81 PHE A C 1
ATOM 666 O O . PHE A 1 81 ? -6.295 13.859 -3.598 1.00 86.06 81 PHE A O 1
ATOM 673 N N . ASP A 1 82 ? -7.508 12.969 -5.283 1.00 83.19 82 ASP A N 1
ATOM 674 C CA . ASP A 1 82 ? -8.205 14.194 -5.695 1.00 83.19 82 ASP A CA 1
ATOM 675 C C . ASP A 1 82 ? -9.636 14.303 -5.135 1.00 83.19 82 ASP A C 1
ATOM 677 O O . ASP A 1 82 ? -10.348 15.263 -5.438 1.00 83.19 82 ASP A O 1
ATOM 681 N N . LYS A 1 83 ? -10.086 13.333 -4.326 1.00 84.25 83 LYS A N 1
ATOM 682 C CA . LYS A 1 83 ? -11.435 13.319 -3.738 1.00 84.25 83 LYS A CA 1
ATOM 683 C C . LYS A 1 83 ? -11.392 13.102 -2.229 1.00 84.25 83 LYS A C 1
ATOM 685 O O . LYS A 1 83 ? -10.354 12.830 -1.631 1.00 84.25 83 LYS A O 1
ATOM 690 N N . GLU A 1 84 ? -12.551 13.247 -1.598 1.00 84.31 84 GLU A N 1
ATOM 691 C CA . GLU A 1 84 ? -12.720 12.862 -0.201 1.00 84.31 84 GLU A CA 1
ATOM 692 C C . GLU A 1 84 ? -12.667 11.339 -0.032 1.00 84.31 84 GLU A C 1
ATOM 694 O O . GLU A 1 84 ? -12.941 10.574 -0.957 1.00 84.31 84 GLU A O 1
ATOM 699 N N . ILE A 1 85 ? -12.296 10.903 1.172 1.00 88.75 85 ILE A N 1
ATOM 700 C CA . ILE A 1 85 ? -12.280 9.485 1.526 1.00 88.75 85 ILE A CA 1
ATOM 701 C C . ILE A 1 85 ? -13.720 8.993 1.616 1.00 88.75 85 ILE A C 1
ATOM 703 O O . ILE A 1 85 ? -14.521 9.539 2.373 1.00 88.75 85 ILE A O 1
ATOM 707 N N . VAL A 1 86 ? -14.015 7.923 0.885 1.00 90.00 86 VAL A N 1
ATOM 708 C CA . VAL A 1 86 ? -15.303 7.240 0.928 1.00 90.00 86 VAL A CA 1
ATOM 709 C C . VAL A 1 86 ? -15.170 6.040 1.856 1.00 90.00 86 VAL A C 1
ATOM 711 O O . VAL A 1 86 ? -14.327 5.165 1.647 1.00 90.00 86 VAL A O 1
ATOM 714 N N . VAL A 1 87 ? -15.993 6.017 2.899 1.00 92.12 87 VAL A N 1
ATOM 715 C CA . VAL A 1 87 ? -16.143 4.872 3.802 1.00 92.12 87 VAL A CA 1
ATOM 716 C C . VAL A 1 87 ? -17.467 4.203 3.467 1.00 92.12 87 VAL A C 1
ATOM 718 O O . VAL A 1 87 ? -18.491 4.882 3.392 1.00 92.12 87 VAL A O 1
ATOM 721 N N . GLU A 1 88 ? -17.444 2.891 3.254 1.00 90.19 88 GLU A N 1
ATOM 722 C CA . GLU A 1 88 ? -18.667 2.129 2.998 1.00 90.19 88 GLU A CA 1
ATOM 723 C C . GLU A 1 88 ? -19.565 2.103 4.241 1.00 90.19 88 GLU A C 1
ATOM 725 O O . GLU A 1 88 ? -19.077 2.037 5.375 1.00 90.19 88 GLU A O 1
ATOM 730 N N . SER A 1 89 ? -20.886 2.141 4.032 1.00 83.38 89 SER A N 1
ATOM 731 C CA . SER A 1 89 ? -21.880 2.256 5.112 1.00 83.38 89 SER A CA 1
ATOM 732 C C . SER A 1 89 ? -21.738 1.169 6.172 1.00 83.38 89 SER A C 1
ATOM 734 O O . SER A 1 89 ? -21.885 1.435 7.360 1.00 83.38 89 SER A O 1
ATOM 736 N N . ASP A 1 90 ? -21.376 -0.038 5.750 1.00 87.12 90 ASP A N 1
ATOM 737 C CA . ASP A 1 90 ? -21.278 -1.212 6.620 1.00 87.12 90 ASP A CA 1
ATOM 738 C C . ASP A 1 90 ? -20.066 -1.146 7.567 1.00 87.12 90 ASP A C 1
ATOM 740 O O . ASP A 1 90 ? -19.950 -1.927 8.515 1.00 87.12 90 ASP A O 1
ATOM 744 N N . TYR A 1 91 ? -19.162 -0.193 7.326 1.00 89.44 91 TYR A N 1
ATOM 745 C CA . TYR A 1 91 ? -17.920 0.005 8.063 1.00 89.44 91 TYR A CA 1
ATOM 746 C C . TYR A 1 91 ? -17.847 1.360 8.781 1.00 89.44 91 TYR A C 1
ATOM 748 O O . TYR A 1 91 ? -16.833 1.628 9.432 1.00 89.44 91 TYR A O 1
ATOM 756 N N . SER A 1 92 ? -18.899 2.190 8.738 1.00 88.00 92 SER A N 1
ATOM 757 C CA . SER A 1 92 ? -18.901 3.537 9.340 1.00 88.00 92 SER A CA 1
ATOM 758 C C . SER A 1 92 ? -18.522 3.539 10.822 1.00 88.00 92 SER A C 1
ATOM 760 O O . SER A 1 92 ? -17.796 4.415 11.279 1.00 88.00 92 SER A O 1
ATOM 762 N N . ASP A 1 93 ? -18.962 2.522 11.564 1.00 91.12 93 ASP A N 1
ATOM 763 C CA . ASP A 1 93 ? -18.748 2.415 13.013 1.00 91.12 93 ASP A CA 1
ATOM 764 C C . ASP A 1 93 ? -17.399 1.772 13.382 1.00 91.12 93 ASP A C 1
ATOM 766 O O . ASP A 1 93 ? -17.017 1.720 14.556 1.00 91.12 93 ASP A O 1
ATOM 770 N N . LEU A 1 94 ? -16.691 1.228 12.389 1.00 92.56 94 LEU A N 1
ATOM 771 C CA . LEU A 1 94 ? -15.422 0.515 12.552 1.00 92.56 94 LEU A CA 1
ATOM 772 C C . LEU A 1 94 ? -14.233 1.313 12.013 1.00 92.56 94 LEU A C 1
ATOM 774 O O . LEU A 1 94 ? -13.086 0.964 12.299 1.00 92.56 94 LEU A O 1
ATOM 778 N N . VAL A 1 95 ? -14.491 2.371 11.248 1.00 94.75 95 VAL A N 1
ATOM 779 C CA . VAL A 1 95 ? -13.470 3.188 10.598 1.00 94.75 95 VAL A CA 1
ATOM 780 C C . VAL A 1 95 ? -13.488 4.594 11.183 1.00 94.75 95 VAL A C 1
ATOM 782 O O . VAL A 1 95 ? -14.508 5.271 11.192 1.00 94.75 95 VAL A O 1
ATOM 785 N N . SER A 1 96 ? -12.326 5.061 11.631 1.00 94.44 96 SER A N 1
ATOM 786 C CA . SER A 1 96 ? -12.106 6.452 12.027 1.00 94.44 96 SER A CA 1
ATOM 787 C C . SER A 1 96 ? -11.069 7.079 11.110 1.00 94.44 96 SER A C 1
ATOM 789 O O . SER A 1 96 ? -9.994 6.510 10.908 1.00 94.44 96 SER A O 1
ATOM 791 N N . VAL A 1 97 ? -11.379 8.253 10.566 1.00 94.50 97 VAL A N 1
ATOM 792 C CA . VAL A 1 97 ? -10.515 8.982 9.635 1.00 94.50 97 VAL A CA 1
ATOM 793 C C . VAL A 1 97 ? -10.137 10.322 10.254 1.00 94.50 97 VAL A C 1
ATOM 795 O O . VAL A 1 97 ? -10.995 11.154 10.533 1.00 94.50 97 VAL A O 1
ATOM 798 N N . GLU A 1 98 ? -8.841 10.552 10.430 1.00 94.06 98 GLU A N 1
ATOM 799 C CA . GLU A 1 98 ? -8.281 11.833 10.854 1.00 94.06 98 GLU A CA 1
ATOM 800 C C . GLU A 1 98 ? -7.461 12.442 9.714 1.00 94.06 98 GLU A C 1
ATOM 802 O O . GLU A 1 98 ? -6.549 11.807 9.181 1.00 94.06 98 GLU A O 1
ATOM 807 N N . LYS A 1 99 ? -7.744 13.698 9.356 1.00 91.12 99 LYS A N 1
ATOM 808 C CA . LYS A 1 99 ? -6.935 14.460 8.397 1.00 91.12 99 LYS A CA 1
ATOM 809 C C . LYS A 1 99 ? -5.974 15.384 9.140 1.00 91.12 99 LYS A C 1
ATOM 811 O O . LYS A 1 99 ? -6.404 16.240 9.911 1.00 91.12 99 LYS A O 1
ATOM 816 N N . LYS A 1 100 ? -4.677 15.250 8.871 1.00 89.44 100 LYS A N 1
ATOM 817 C CA . LYS A 1 100 ? -3.603 16.101 9.404 1.00 89.44 100 LYS A CA 1
ATOM 818 C C . LYS A 1 100 ? -2.809 16.682 8.237 1.00 89.44 100 LYS A C 1
ATOM 820 O O . LYS A 1 100 ? -1.851 16.076 7.776 1.00 89.44 100 LYS A O 1
ATOM 825 N N . GLN A 1 101 ? -3.211 17.867 7.769 1.00 86.19 101 GLN A N 1
ATOM 826 C CA . GLN A 1 101 ? -2.600 18.558 6.621 1.00 86.19 101 GLN A CA 1
ATOM 827 C C . GLN A 1 101 ? -2.581 17.676 5.355 1.00 86.19 101 GLN A C 1
ATOM 829 O O . GLN A 1 101 ? -3.630 17.491 4.739 1.00 86.19 101 GLN A O 1
ATOM 834 N N . ASP A 1 102 ? -1.416 17.117 5.012 1.00 87.88 102 ASP A N 1
ATOM 835 C CA . ASP A 1 102 ? -1.172 16.262 3.840 1.00 87.88 102 ASP A CA 1
ATOM 836 C C . ASP A 1 102 ? -1.172 14.757 4.166 1.00 87.88 102 ASP A C 1
ATOM 838 O O . ASP A 1 102 ? -0.847 13.926 3.316 1.00 87.88 102 ASP A O 1
ATOM 842 N N . LEU A 1 103 ? -1.510 14.406 5.408 1.00 92.38 103 LEU A N 1
ATOM 843 C CA . LEU A 1 103 ? -1.579 13.037 5.898 1.00 92.38 103 LEU A CA 1
ATOM 844 C C . LEU A 1 103 ? -3.021 12.683 6.259 1.00 92.38 103 LEU A C 1
ATOM 846 O O . LEU A 1 103 ? -3.696 13.423 6.979 1.00 92.38 103 LEU A O 1
ATOM 850 N N . TYR A 1 104 ? -3.472 11.515 5.814 1.00 93.88 104 TYR A N 1
ATOM 851 C CA . TYR A 1 104 ? -4.673 10.876 6.341 1.00 93.88 104 TYR A CA 1
ATOM 852 C C . TYR A 1 104 ? -4.278 9.715 7.240 1.00 93.88 104 TYR A C 1
ATOM 854 O O . TYR A 1 104 ? -3.530 8.829 6.833 1.00 93.88 104 TYR A O 1
ATOM 862 N N . GLN A 1 105 ? -4.811 9.703 8.455 1.00 95.75 105 GLN A N 1
ATOM 863 C CA . GLN A 1 105 ? -4.694 8.586 9.378 1.00 95.75 105 GLN A CA 1
ATOM 864 C C . GLN A 1 105 ? -6.041 7.876 9.452 1.00 95.75 105 GLN A C 1
ATOM 866 O O . GLN A 1 105 ? -7.033 8.437 9.907 1.00 95.75 105 GLN A O 1
ATOM 871 N N . VAL A 1 106 ? -6.073 6.639 8.971 1.00 95.75 106 VAL A N 1
ATOM 872 C CA . VAL A 1 106 ? -7.262 5.793 8.933 1.00 95.75 106 VAL A CA 1
ATOM 873 C C . VAL A 1 106 ? -7.066 4.660 9.926 1.00 95.75 106 VAL A C 1
ATOM 875 O O . VAL A 1 106 ? -6.191 3.810 9.756 1.00 95.75 106 VAL A O 1
ATOM 878 N N . LYS A 1 107 ? -7.876 4.651 10.982 1.00 96.62 107 LYS A N 1
ATOM 879 C CA . LYS A 1 107 ? -7.935 3.558 11.949 1.00 96.62 107 LYS A CA 1
ATOM 880 C C . LYS A 1 107 ? -9.092 2.642 11.585 1.00 96.62 107 LYS A C 1
ATOM 882 O O . LYS A 1 107 ? -10.227 3.098 11.519 1.00 96.62 107 LYS A O 1
ATOM 887 N N . ILE A 1 108 ? -8.803 1.362 11.388 1.00 96.00 108 ILE A N 1
ATOM 888 C CA . ILE A 1 108 ? -9.801 0.336 11.079 1.00 96.00 108 ILE A CA 1
ATOM 889 C C . ILE A 1 108 ? -9.820 -0.671 12.214 1.00 96.00 108 ILE A C 1
ATOM 891 O O . ILE A 1 108 ? -8.778 -1.236 12.546 1.00 96.00 108 ILE A O 1
ATOM 895 N N . LEU A 1 109 ? -10.996 -0.877 12.798 1.00 95.44 109 LEU A N 1
ATOM 896 C CA . LEU A 1 109 ? -11.265 -1.904 13.795 1.00 95.44 109 LEU A CA 1
ATOM 897 C C . LEU A 1 109 ? -11.718 -3.199 13.115 1.00 95.44 109 LEU A C 1
ATOM 899 O O . LEU A 1 109 ? -12.378 -3.182 12.075 1.00 95.44 109 LEU A O 1
ATOM 903 N N . THR A 1 110 ? -11.385 -4.337 13.715 1.00 93.25 110 THR A N 1
ATOM 904 C CA . THR A 1 110 ? -11.957 -5.627 13.318 1.00 93.25 110 THR A CA 1
ATOM 905 C C . THR A 1 110 ? -13.448 -5.690 13.666 1.00 93.25 110 THR A C 1
ATOM 907 O O . THR A 1 110 ? -13.926 -4.952 14.530 1.00 93.25 110 THR A O 1
ATOM 910 N N . LYS A 1 111 ? -14.201 -6.596 13.021 1.00 89.12 111 LYS A N 1
ATOM 911 C CA . LYS A 1 111 ? -15.652 -6.762 13.262 1.00 89.12 111 LYS A CA 1
ATOM 912 C C . LYS A 1 111 ? -15.974 -7.065 14.742 1.00 89.12 111 LYS A C 1
ATOM 914 O O . LYS A 1 111 ? -17.012 -6.644 15.239 1.00 89.12 111 LYS A O 1
ATOM 919 N N . ASP A 1 112 ? -15.068 -7.728 15.464 1.00 90.25 112 ASP A N 1
ATOM 920 C CA . ASP A 1 112 ? -15.171 -8.019 16.903 1.00 90.25 112 ASP A CA 1
ATOM 921 C C . ASP A 1 112 ? -14.626 -6.901 17.816 1.00 90.25 112 ASP A C 1
ATOM 923 O O . ASP A 1 112 ? -14.645 -7.045 19.035 1.00 90.25 112 ASP A O 1
ATOM 927 N N . LYS A 1 113 ? -14.142 -5.787 17.245 1.00 88.81 113 LYS A N 1
ATOM 928 C CA . LYS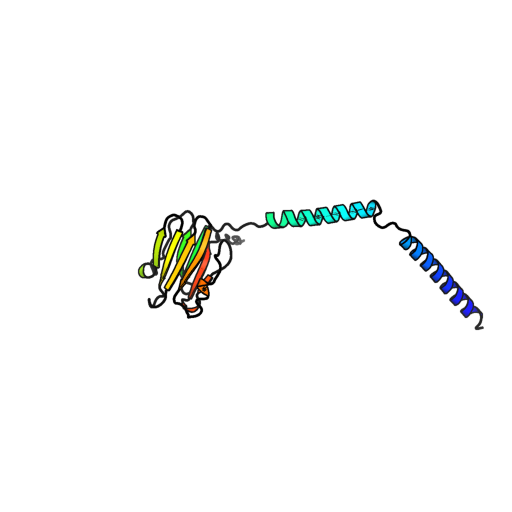 A 1 113 ? -13.604 -4.593 17.928 1.00 88.81 113 LYS A CA 1
ATOM 929 C C . LYS A 1 113 ? -12.393 -4.825 18.844 1.00 88.81 113 LYS A C 1
ATOM 931 O O . LYS A 1 113 ? -11.944 -3.883 19.494 1.00 88.81 113 LYS A O 1
ATOM 936 N N . ASN A 1 114 ? -11.824 -6.030 18.866 1.00 91.88 114 ASN A N 1
ATOM 937 C CA . ASN A 1 114 ? -10.626 -6.338 19.654 1.00 91.88 114 ASN A CA 1
ATOM 938 C C . ASN A 1 114 ? -9.323 -6.060 18.892 1.00 91.88 114 ASN A C 1
ATOM 940 O O . ASN A 1 114 ? -8.269 -5.889 19.505 1.00 91.88 114 ASN A O 1
ATOM 944 N N . GLY A 1 115 ? -9.380 -6.009 17.562 1.00 94.56 115 GLY A N 1
ATOM 945 C CA . GLY A 1 115 ? -8.255 -5.739 16.677 1.00 94.56 115 GLY A CA 1
ATOM 946 C C . GLY A 1 115 ? -8.340 -4.357 16.031 1.00 94.56 115 GLY A C 1
ATOM 947 O O . GLY A 1 115 ? -9.429 -3.833 15.797 1.00 94.56 115 GLY A O 1
ATOM 948 N N . TYR A 1 116 ? -7.193 -3.763 15.709 1.00 96.38 116 TYR A N 1
ATOM 949 C CA . TYR A 1 116 ? -7.100 -2.560 14.892 1.00 96.38 116 TYR A CA 1
ATOM 950 C C . TYR A 1 116 ? -5.848 -2.517 14.016 1.00 96.38 116 TYR A C 1
ATOM 952 O O . TYR A 1 116 ? -4.796 -3.074 14.342 1.00 96.38 116 TYR A O 1
ATOM 960 N N . ASN A 1 117 ? -5.952 -1.757 12.930 1.00 97.56 117 ASN A N 1
ATOM 961 C CA . ASN A 1 117 ? -4.832 -1.271 12.136 1.00 97.56 117 ASN A CA 1
ATOM 962 C C . ASN A 1 117 ? -4.944 0.247 11.993 1.00 97.56 117 ASN A C 1
ATOM 964 O O . ASN A 1 117 ? -5.995 0.757 11.612 1.00 97.56 117 ASN A O 1
ATOM 968 N N . LEU A 1 118 ? -3.854 0.959 12.269 1.00 97.38 118 LEU A N 1
ATOM 969 C CA . LEU A 1 118 ? -3.717 2.381 11.986 1.00 97.38 118 LEU A CA 1
ATOM 970 C C . LEU A 1 118 ? -2.858 2.554 10.735 1.00 97.38 118 LEU A C 1
ATOM 972 O O . LEU A 1 118 ? -1.707 2.109 10.681 1.00 97.38 118 LEU A O 1
ATOM 976 N N . ILE A 1 119 ? -3.442 3.183 9.728 1.00 97.31 119 ILE A N 1
ATOM 977 C CA . ILE A 1 119 ? -2.887 3.314 8.389 1.00 97.31 119 ILE A CA 1
ATOM 978 C C . ILE A 1 119 ? -2.673 4.793 8.118 1.00 97.31 119 ILE A C 1
ATOM 980 O O . ILE A 1 119 ? -3.571 5.602 8.318 1.00 97.31 119 ILE A O 1
ATOM 984 N N . GLU A 1 120 ? -1.483 5.137 7.659 1.00 96.38 120 GLU A N 1
ATOM 985 C CA . GLU A 1 120 ? -1.125 6.478 7.238 1.00 96.38 120 GLU A CA 1
ATOM 986 C C . GLU A 1 120 ? -1.043 6.531 5.714 1.00 96.38 120 GLU A C 1
ATOM 988 O O . GLU A 1 120 ? -0.361 5.715 5.083 1.00 96.38 120 GLU A O 1
ATOM 993 N N . PHE A 1 121 ? -1.734 7.506 5.136 1.00 95.06 121 PHE A N 1
ATOM 994 C CA . PHE A 1 121 ? -1.664 7.861 3.730 1.00 95.06 121 PHE A CA 1
ATOM 995 C C . PHE A 1 121 ? -1.016 9.232 3.591 1.00 95.06 121 PHE A C 1
ATOM 997 O O . PHE A 1 121 ? -1.500 10.208 4.159 1.00 95.06 121 PHE A O 1
ATOM 1004 N N . ASP A 1 122 ? 0.057 9.297 2.814 1.00 93.88 122 ASP A N 1
ATOM 1005 C CA . ASP A 1 122 ? 0.763 10.531 2.477 1.00 93.88 122 ASP A CA 1
ATOM 1006 C C . ASP A 1 122 ? 0.340 10.971 1.078 1.00 93.88 122 ASP A C 1
ATOM 1008 O O . ASP A 1 122 ? 0.646 10.290 0.092 1.00 93.88 122 ASP A O 1
ATOM 1012 N N . LEU A 1 123 ? -0.389 12.085 1.000 1.00 90.31 123 LEU A N 1
ATOM 1013 C CA . LEU A 1 123 ? -0.932 12.615 -0.252 1.00 90.31 123 LEU A CA 1
ATOM 1014 C C . LEU A 1 123 ? 0.153 13.230 -1.141 1.00 90.31 123 LEU A C 1
ATOM 1016 O O . LEU A 1 123 ? 0.047 13.165 -2.364 1.00 90.31 123 LEU A O 1
ATOM 1020 N N . LYS A 1 124 ? 1.213 13.788 -0.543 1.00 89.81 124 LYS A N 1
ATOM 1021 C CA . LYS A 1 124 ? 2.338 14.385 -1.277 1.00 89.81 124 LYS A CA 1
ATOM 1022 C C . LYS A 1 124 ? 3.177 13.307 -1.941 1.00 89.81 124 LYS A C 1
ATOM 1024 O O . LYS A 1 124 ? 3.466 13.377 -3.132 1.00 89.81 124 LYS A O 1
ATOM 1029 N N . GLU A 1 125 ? 3.529 12.282 -1.173 1.00 90.94 125 GLU A N 1
ATOM 1030 C CA . GLU A 1 125 ? 4.337 11.166 -1.664 1.00 90.94 125 GLU A CA 1
ATOM 1031 C C . GLU A 1 125 ? 3.517 10.106 -2.408 1.00 90.94 125 GLU A C 1
ATOM 1033 O O . GLU A 1 125 ? 4.101 9.207 -3.026 1.00 90.94 125 GLU A O 1
ATOM 1038 N N . LYS A 1 126 ? 2.180 10.196 -2.347 1.00 92.12 126 LYS A N 1
ATOM 1039 C CA . LYS A 1 126 ? 1.225 9.199 -2.851 1.00 92.12 126 LYS A CA 1
ATOM 1040 C C . LYS A 1 126 ? 1.528 7.801 -2.299 1.00 92.12 126 LYS A C 1
ATOM 1042 O O . LYS A 1 126 ? 1.602 6.823 -3.048 1.00 92.12 126 LYS A O 1
ATOM 1047 N N . THR A 1 127 ? 1.757 7.714 -0.982 1.00 94.50 127 THR A N 1
ATOM 1048 C CA . THR A 1 127 ? 2.115 6.459 -0.290 1.00 94.50 127 THR A CA 1
ATOM 1049 C C . THR A 1 127 ? 1.080 6.021 0.733 1.00 94.50 127 THR A C 1
ATOM 1051 O O . THR A 1 127 ? 0.384 6.855 1.301 1.00 94.50 127 THR A O 1
ATOM 1054 N N . ALA A 1 128 ? 1.048 4.720 1.021 1.00 95.69 128 ALA A N 1
ATOM 1055 C CA . ALA A 1 128 ? 0.329 4.150 2.155 1.00 95.69 128 ALA A CA 1
ATOM 1056 C C . ALA A 1 128 ? 1.260 3.297 3.025 1.00 95.69 128 ALA A C 1
ATOM 1058 O O . ALA A 1 128 ? 2.146 2.601 2.511 1.00 95.69 128 ALA A O 1
ATOM 1059 N N . LYS A 1 129 ? 1.045 3.317 4.343 1.00 96.75 129 LYS A N 1
ATOM 1060 C CA . LYS A 1 129 ? 1.762 2.469 5.302 1.00 96.75 129 LYS A CA 1
ATOM 1061 C C . LYS A 1 129 ? 0.896 2.149 6.513 1.00 96.75 129 LYS A C 1
ATOM 1063 O O . LYS A 1 129 ? 0.197 3.015 7.018 1.00 96.75 129 LYS A O 1
ATOM 1068 N N . VAL A 1 130 ? 1.006 0.935 7.042 1.00 97.38 130 VAL A N 1
ATOM 1069 C CA . VAL A 1 130 ? 0.498 0.635 8.386 1.00 97.38 130 VAL A CA 1
ATOM 1070 C C . VAL A 1 130 ? 1.526 1.133 9.401 1.00 97.38 130 VAL A C 1
ATOM 1072 O O . VAL A 1 130 ? 2.674 0.688 9.392 1.00 97.38 130 VAL A O 1
ATOM 1075 N N . ILE A 1 131 ? 1.133 2.072 10.257 1.00 97.06 131 ILE A N 1
ATOM 1076 C CA . ILE A 1 131 ? 2.008 2.628 11.299 1.00 97.06 131 ILE A CA 1
ATOM 1077 C C . ILE A 1 131 ? 1.839 1.902 12.633 1.00 97.06 131 ILE A C 1
ATOM 1079 O O . ILE A 1 131 ? 2.796 1.794 13.395 1.00 97.06 131 ILE A O 1
ATOM 1083 N N . GLU A 1 132 ? 0.656 1.339 12.887 1.00 97.00 132 GLU A N 1
ATOM 1084 C CA . GLU A 1 132 ? 0.369 0.617 14.122 1.00 97.00 132 GLU A CA 1
ATOM 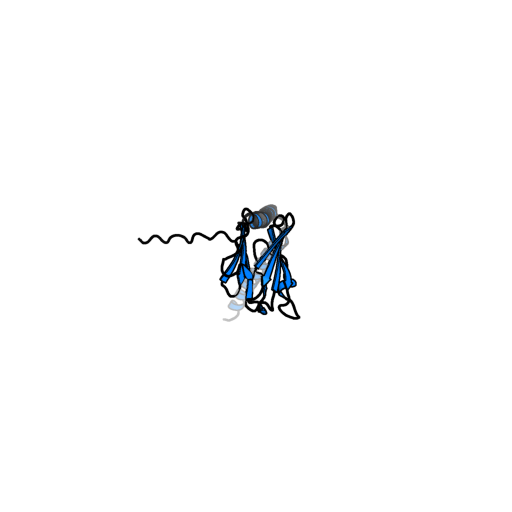1085 C C . GLU A 1 132 ? -0.645 -0.510 13.896 1.00 97.00 132 GLU A C 1
ATOM 1087 O O . GLU A 1 132 ? -1.520 -0.425 13.035 1.00 97.00 132 GLU A O 1
ATOM 1092 N N . SER A 1 133 ? -0.521 -1.588 14.668 1.00 96.88 133 SER A N 1
ATOM 1093 C CA . SER A 1 133 ? -1.451 -2.718 14.671 1.00 96.88 133 SER A CA 1
ATOM 1094 C C . SER A 1 133 ? -1.302 -3.529 15.960 1.00 96.88 133 SER A C 1
ATOM 1096 O O . SER A 1 133 ? -0.208 -3.584 16.541 1.00 96.88 133 SER A O 1
ATOM 1098 N N . ASN A 1 134 ? -2.377 -4.199 16.378 1.00 96.56 134 ASN A N 1
ATOM 1099 C CA . ASN A 1 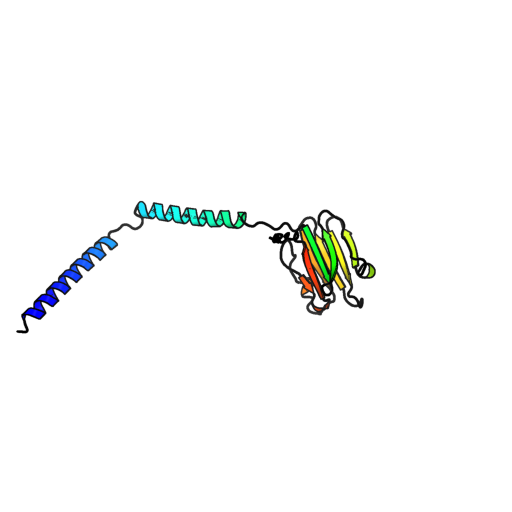134 ? -2.375 -5.200 17.453 1.00 96.56 134 ASN A CA 1
ATOM 1100 C C . ASN A 1 134 ? -2.638 -6.641 16.953 1.00 96.56 134 ASN A C 1
ATOM 1102 O O . ASN A 1 134 ? -3.029 -7.497 17.737 1.00 96.56 134 ASN A O 1
ATOM 1106 N N . CYS A 1 135 ? -2.382 -6.924 15.669 1.00 92.12 135 CYS A N 1
ATOM 1107 C CA . CYS A 1 135 ? -2.719 -8.204 15.028 1.00 92.12 135 CYS A CA 1
ATOM 1108 C C . CYS A 1 135 ? -1.974 -9.441 15.535 1.00 92.12 135 CYS A C 1
ATOM 1110 O O . CYS A 1 135 ? -2.488 -10.553 15.465 1.00 92.12 135 CYS A O 1
ATOM 1112 N N . SER A 1 136 ? -0.727 -9.276 15.960 1.00 91.25 136 SER A N 1
ATOM 1113 C CA . SER A 1 136 ? 0.140 -10.356 16.424 1.00 91.25 136 SER A CA 1
ATOM 1114 C C . SER A 1 136 ? 1.328 -9.764 17.174 1.00 91.25 136 SER A C 1
ATOM 1116 O O . SER A 1 136 ? 1.549 -8.551 17.155 1.00 91.25 136 SER A O 1
ATOM 1118 N N . SER A 1 137 ? 2.128 -10.623 17.803 1.00 87.44 137 SER A N 1
ATOM 1119 C CA . SER A 1 137 ? 3.422 -10.231 18.366 1.00 87.44 137 SER A CA 1
ATOM 1120 C C . SER A 1 137 ? 4.425 -9.794 17.291 1.00 87.44 137 SER A C 1
ATOM 1122 O O . SER A 1 137 ? 5.198 -8.874 17.540 1.00 87.44 137 SER A O 1
ATOM 1124 N N . SER A 1 138 ? 4.392 -10.409 16.100 1.00 89.75 138 SER A N 1
ATOM 1125 C CA . SER A 1 138 ? 5.292 -10.089 14.980 1.00 89.75 138 SER A CA 1
ATOM 1126 C C . SER A 1 138 ? 4.962 -8.770 14.283 1.00 89.75 138 SER A C 1
ATOM 1128 O O . SER A 1 138 ? 5.859 -8.127 13.750 1.00 89.75 138 SER A O 1
ATOM 1130 N N . LYS A 1 139 ? 3.685 -8.355 14.278 1.00 93.31 139 LYS A N 1
ATOM 1131 C CA . LYS A 1 139 ? 3.196 -7.130 13.620 1.00 93.31 139 LYS A CA 1
ATOM 1132 C C . LYS A 1 139 ? 3.712 -6.956 12.183 1.00 93.31 139 LYS A C 1
ATOM 1134 O O . LYS A 1 139 ? 4.015 -5.841 11.766 1.00 93.31 139 LYS A O 1
ATOM 1139 N N . ASP A 1 140 ? 3.747 -8.033 11.396 1.00 93.44 140 ASP A N 1
ATOM 1140 C CA . ASP A 1 140 ? 4.366 -8.050 10.055 1.00 93.44 140 ASP A CA 1
ATOM 1141 C C . ASP A 1 140 ? 3.855 -6.932 9.128 1.00 93.44 140 ASP A C 1
ATOM 1143 O O . ASP A 1 140 ? 4.619 -6.323 8.380 1.00 93.44 140 ASP A O 1
ATOM 1147 N N . CYS A 1 141 ? 2.567 -6.590 9.231 1.00 94.75 141 CYS A N 1
ATOM 1148 C CA . CYS A 1 141 ? 1.959 -5.497 8.469 1.00 94.75 141 CYS A CA 1
ATOM 1149 C C . CYS A 1 141 ? 2.567 -4.108 8.752 1.00 94.75 141 CYS A C 1
ATOM 1151 O O . CYS A 1 141 ? 2.590 -3.276 7.850 1.00 94.75 141 CYS A O 1
ATOM 1153 N N . VAL A 1 142 ? 3.086 -3.860 9.960 1.00 96.69 142 VAL A N 1
ATOM 1154 C CA . VAL A 1 142 ? 3.733 -2.593 10.359 1.00 96.69 142 VAL A CA 1
ATOM 1155 C C . VAL A 1 142 ? 5.163 -2.506 9.818 1.00 96.69 142 VAL A C 1
ATOM 1157 O O . VAL A 1 142 ? 5.657 -1.425 9.487 1.00 96.69 142 VAL A O 1
ATOM 1160 N N . HIS A 1 143 ? 5.832 -3.655 9.704 1.00 94.50 143 HIS A N 1
ATOM 1161 C CA . HIS A 1 143 ? 7.188 -3.754 9.166 1.00 94.50 143 HIS A CA 1
ATOM 1162 C C . HIS A 1 143 ? 7.235 -3.700 7.636 1.00 94.50 143 HIS A C 1
ATOM 1164 O O . HIS A 1 143 ? 8.310 -3.524 7.061 1.00 94.50 143 HIS A O 1
ATOM 1170 N N . PHE A 1 144 ? 6.082 -3.795 6.971 1.00 93.94 144 PHE A N 1
ATOM 1171 C CA . PHE A 1 144 ? 5.998 -3.631 5.528 1.00 93.94 144 PHE A CA 1
ATOM 1172 C C . PHE A 1 144 ? 6.446 -2.219 5.094 1.00 93.94 144 PHE A C 1
ATOM 1174 O O . PHE A 1 144 ? 6.109 -1.218 5.742 1.00 93.94 144 PHE A O 1
ATOM 1181 N N . PRO A 1 145 ? 7.206 -2.104 3.988 1.00 94.31 145 PRO A N 1
ATOM 1182 C CA . PRO A 1 145 ? 7.595 -0.808 3.451 1.00 94.31 145 PRO A CA 1
ATOM 1183 C C . PRO A 1 145 ? 6.375 -0.029 2.945 1.00 94.31 145 PRO A C 1
ATOM 1185 O O . PRO A 1 145 ? 5.331 -0.602 2.626 1.00 94.31 145 PRO A O 1
ATOM 1188 N N . LYS A 1 146 ? 6.535 1.296 2.835 1.00 95.56 146 LYS A N 1
ATOM 1189 C CA . LYS A 1 146 ? 5.535 2.173 2.215 1.00 95.56 146 LYS A CA 1
ATOM 1190 C C . LYS A 1 146 ? 5.240 1.688 0.792 1.00 95.56 146 LYS A C 1
ATOM 1192 O O . LYS A 1 146 ? 6.172 1.459 0.020 1.00 95.56 146 LYS A O 1
ATOM 1197 N N . ILE A 1 147 ? 3.966 1.578 0.435 1.00 94.50 147 ILE A N 1
ATOM 1198 C CA . ILE A 1 147 ? 3.542 1.247 -0.932 1.00 94.50 147 ILE A CA 1
ATOM 1199 C C . ILE A 1 147 ? 3.173 2.529 -1.688 1.00 94.50 147 ILE A C 1
ATOM 1201 O O . ILE A 1 147 ? 2.607 3.438 -1.089 1.00 94.50 147 ILE A O 1
ATOM 1205 N N . LYS A 1 148 ? 3.513 2.610 -2.984 1.00 91.62 148 LYS A N 1
ATOM 1206 C CA . LYS A 1 148 ? 3.125 3.708 -3.899 1.00 91.62 148 LYS A CA 1
ATOM 1207 C C . LYS A 1 148 ? 2.162 3.190 -4.968 1.00 91.62 148 LYS A C 1
ATOM 1209 O O . LYS A 1 148 ? 0.974 3.054 -4.726 1.00 91.62 148 LYS A O 1
ATOM 1214 N N . THR A 1 149 ? 2.687 2.846 -6.141 1.00 86.38 149 THR A N 1
ATOM 1215 C CA . THR A 1 149 ? 1.919 2.415 -7.324 1.00 86.38 149 THR A CA 1
ATOM 1216 C C . THR A 1 149 ? 1.750 0.902 -7.430 1.00 86.38 149 THR A C 1
ATOM 1218 O O . THR A 1 149 ? 0.917 0.395 -8.179 1.00 86.38 149 THR A O 1
ATOM 1221 N N . SER A 1 150 ? 2.564 0.154 -6.691 1.00 85.94 150 SER A N 1
ATOM 1222 C CA . SER A 1 150 ? 2.565 -1.303 -6.679 1.00 85.94 150 SER A CA 1
ATOM 1223 C C . SER A 1 150 ? 2.846 -1.820 -5.274 1.00 85.94 150 SER A C 1
ATOM 1225 O O . SER A 1 150 ? 3.287 -1.074 -4.396 1.00 85.94 150 SER A O 1
ATOM 1227 N N . GLY A 1 151 ? 2.566 -3.104 -5.074 1.00 89.25 151 GLY A N 1
ATOM 1228 C CA . GLY A 1 151 ? 2.620 -3.742 -3.768 1.00 89.25 151 GLY A CA 1
ATOM 1229 C C . GLY A 1 151 ? 1.248 -3.827 -3.115 1.00 89.25 151 GLY A C 1
ATOM 1230 O O . GLY A 1 151 ? 0.252 -3.269 -3.575 1.00 89.25 151 GLY A O 1
ATOM 1231 N N . THR A 1 152 ? 1.177 -4.615 -2.056 1.00 93.88 152 THR A N 1
ATOM 1232 C CA . THR A 1 152 ? -0.032 -4.781 -1.257 1.00 93.88 152 THR A CA 1
ATOM 1233 C C . THR A 1 152 ? 0.410 -5.090 0.156 1.00 93.88 152 THR A C 1
ATOM 1235 O O . THR A 1 152 ? 1.277 -5.942 0.351 1.00 93.88 152 THR A O 1
ATOM 1238 N N . ILE A 1 153 ? -0.170 -4.395 1.128 1.00 96.06 153 ILE A N 1
ATOM 1239 C CA . ILE A 1 153 ? 0.065 -4.690 2.538 1.00 96.06 153 ILE A CA 1
ATOM 1240 C C . ILE A 1 153 ? -1.067 -5.597 2.999 1.00 96.06 153 ILE A C 1
ATOM 1242 O O . ILE A 1 153 ? -2.240 -5.277 2.802 1.00 96.06 153 ILE A O 1
ATOM 1246 N N . TYR A 1 154 ? -0.708 -6.725 3.603 1.00 95.56 154 TYR A N 1
ATOM 1247 C CA . TYR A 1 154 ? -1.657 -7.671 4.172 1.00 95.56 154 TYR A CA 1
ATOM 1248 C C . TYR A 1 154 ? -1.449 -7.774 5.679 1.00 95.56 154 TYR A C 1
ATOM 1250 O O . TYR A 1 154 ? -0.329 -7.939 6.160 1.00 95.56 154 TYR A O 1
ATOM 1258 N N . CYS A 1 155 ? -2.545 -7.724 6.423 1.00 96.00 155 CYS A N 1
ATOM 1259 C CA . CYS A 1 155 ? -2.594 -8.091 7.825 1.00 96.00 155 CYS A CA 1
ATOM 1260 C C . CYS A 1 155 ? -3.475 -9.334 7.943 1.00 96.00 155 CYS A C 1
ATOM 1262 O O . CYS A 1 155 ? -4.697 -9.230 8.034 1.00 96.00 155 CYS A O 1
ATOM 1264 N N . ALA A 1 156 ? -2.852 -10.514 7.891 1.00 94.31 156 ALA A N 1
ATOM 1265 C CA . ALA A 1 156 ? -3.576 -11.783 7.880 1.00 94.31 156 ALA A CA 1
ATOM 1266 C C . ALA A 1 156 ? -4.496 -11.977 9.106 1.00 94.31 156 ALA A C 1
ATOM 1268 O O . ALA A 1 156 ? -5.653 -12.333 8.889 1.00 94.31 156 ALA A O 1
ATOM 1269 N N . PRO A 1 157 ? -4.076 -11.675 10.358 1.00 94.44 157 PRO A N 1
ATOM 1270 C CA . PRO A 1 157 ? -4.944 -11.884 11.522 1.00 94.44 157 PRO A CA 1
ATOM 1271 C C . PRO A 1 157 ? -6.201 -11.005 11.520 1.00 94.44 157 PRO A C 1
ATOM 1273 O O . PRO A 1 157 ? -7.258 -11.449 11.950 1.00 94.44 157 PRO A O 1
ATOM 1276 N N . HIS A 1 158 ? -6.113 -9.780 10.992 1.00 95.31 158 HIS A N 1
ATOM 1277 C CA . HIS A 1 158 ? -7.261 -8.871 10.860 1.00 95.31 158 HIS A CA 1
ATOM 1278 C C . HIS A 1 158 ? -7.941 -8.952 9.488 1.00 95.31 158 HIS A C 1
ATOM 1280 O O . HIS A 1 158 ? -8.833 -8.159 9.196 1.00 95.31 158 HIS A O 1
ATOM 1286 N N . LYS A 1 159 ? -7.499 -9.879 8.625 1.00 95.19 159 LYS A N 1
ATOM 1287 C CA . LYS A 1 159 ? -7.956 -10.047 7.238 1.00 95.19 159 LYS A CA 1
ATOM 1288 C C . LYS A 1 159 ? -7.991 -8.743 6.431 1.00 95.19 159 LYS A C 1
ATOM 1290 O O . LYS A 1 159 ? -8.853 -8.554 5.573 1.00 95.19 159 LYS A O 1
ATOM 1295 N N . LEU A 1 160 ? -7.058 -7.842 6.718 1.00 95.81 160 LEU A N 1
ATOM 1296 C CA . LEU A 1 160 ? -6.999 -6.520 6.111 1.00 95.81 160 LEU A CA 1
ATOM 1297 C C . LEU A 1 160 ? -6.018 -6.518 4.941 1.00 95.81 160 LEU A C 1
ATOM 1299 O O . LEU A 1 160 ? -4.918 -7.073 5.024 1.00 95.81 160 LEU A O 1
ATOM 1303 N N . LYS A 1 161 ? -6.415 -5.870 3.850 1.00 96.44 161 LYS A N 1
ATOM 1304 C CA . LYS A 1 161 ? -5.638 -5.722 2.621 1.00 96.44 161 LYS A CA 1
ATOM 1305 C C . LYS A 1 161 ? -5.646 -4.263 2.187 1.00 96.44 161 LYS A C 1
ATOM 1307 O O . LYS A 1 161 ? -6.711 -3.682 2.021 1.00 96.44 161 LYS A O 1
ATOM 1312 N N . ILE A 1 162 ? -4.469 -3.700 1.933 1.00 96.31 162 ILE A N 1
ATOM 1313 C CA . ILE A 1 162 ? -4.300 -2.350 1.380 1.00 96.31 162 ILE A CA 1
ATOM 1314 C C . ILE A 1 162 ? -3.660 -2.485 0.008 1.00 96.31 162 ILE A C 1
ATOM 1316 O O . ILE A 1 162 ? -2.553 -3.019 -0.104 1.00 96.31 162 ILE A O 1
ATOM 1320 N N . SER A 1 163 ? -4.332 -1.995 -1.028 1.00 94.69 163 SER A N 1
ATOM 1321 C CA . SER A 1 163 ? -3.828 -2.049 -2.403 1.00 94.69 163 SER A CA 1
ATOM 1322 C C . SER A 1 163 ? -3.992 -0.711 -3.125 1.00 94.69 163 SER A C 1
ATOM 1324 O O . SER A 1 163 ? -4.973 -0.015 -2.858 1.00 94.69 163 SER A O 1
ATOM 1326 N N . PRO A 1 164 ? -3.078 -0.363 -4.049 1.00 93.19 164 PRO A N 1
ATOM 1327 C CA . PRO A 1 164 ? -3.238 0.787 -4.933 1.00 93.19 164 PRO A CA 1
ATOM 1328 C C . PRO A 1 164 ? -4.563 0.714 -5.695 1.00 93.19 164 PRO A C 1
ATOM 1330 O O . PRO A 1 164 ? -4.956 -0.364 -6.163 1.00 93.19 164 PRO A O 1
ATOM 1333 N N . LEU A 1 165 ? -5.238 1.853 -5.821 1.00 89.38 165 LEU A N 1
ATOM 1334 C CA . LEU A 1 165 ? -6.380 1.991 -6.708 1.00 89.38 165 LEU A CA 1
ATOM 1335 C C . LEU A 1 165 ? -5.825 2.189 -8.117 1.00 89.38 165 LEU A C 1
ATOM 1337 O O . LEU A 1 165 ? -5.258 3.224 -8.456 1.00 89.38 165 LEU A O 1
ATOM 1341 N N . LYS A 1 166 ? -5.924 1.138 -8.921 1.00 81.75 166 LYS A N 1
ATOM 1342 C CA . LYS A 1 166 ? -5.603 1.213 -10.341 1.00 81.75 166 LYS A CA 1
ATOM 1343 C C . LYS A 1 166 ? -6.875 1.610 -11.063 1.00 81.75 166 LYS A C 1
ATOM 1345 O O . LYS A 1 166 ? -7.916 1.024 -10.762 1.00 81.75 166 LYS A O 1
ATOM 1350 N N . GLU A 1 167 ? -6.786 2.554 -11.998 1.00 63.50 167 GLU A N 1
ATOM 1351 C CA . GLU A 1 167 ? -7.876 2.761 -12.950 1.00 63.50 167 GLU A CA 1
ATOM 1352 C C . GLU A 1 167 ? -8.253 1.405 -13.540 1.00 63.50 167 GLU A C 1
ATOM 1354 O O . GLU A 1 167 ? -7.383 0.630 -13.960 1.00 63.50 167 GLU A O 1
ATOM 1359 N N . GLU A 1 168 ? -9.543 1.079 -13.475 1.00 56.00 168 GLU A N 1
ATOM 1360 C CA . GLU A 1 168 ? -10.049 -0.142 -14.071 1.00 56.00 168 GLU A CA 1
ATOM 1361 C C . GLU A 1 168 ? -9.609 -0.150 -15.531 1.00 56.00 168 GLU A C 1
ATOM 1363 O O . GLU A 1 168 ? -9.980 0.722 -16.319 1.00 56.00 168 GLU A O 1
ATOM 1368 N N . PHE A 1 169 ? -8.796 -1.140 -15.904 1.00 44.12 169 PHE A N 1
ATOM 1369 C CA . PHE A 1 169 ? -8.683 -1.496 -17.305 1.00 44.12 169 PHE A CA 1
ATOM 1370 C C . PHE A 1 169 ? -10.113 -1.775 -17.754 1.00 44.12 169 PHE A C 1
ATOM 1372 O O . PHE A 1 169 ? -10.681 -2.797 -17.362 1.00 44.12 169 PHE A O 1
ATOM 1379 N N . LYS A 1 170 ? -10.702 -0.867 -18.546 1.00 41.06 170 LYS A N 1
ATOM 1380 C CA . LYS A 1 170 ? -11.873 -1.195 -19.354 1.00 41.06 170 LYS A CA 1
ATOM 1381 C C . LYS A 1 170 ? -11.475 -2.449 -20.109 1.00 41.06 170 LYS A C 1
ATOM 1383 O O . LYS A 1 170 ? -10.644 -2.391 -21.016 1.00 41.06 170 LYS A O 1
ATOM 1388 N N . SER A 1 171 ? -11.992 -3.590 -19.661 1.00 42.41 171 SER A N 1
ATOM 1389 C CA . SER A 1 171 ? -11.825 -4.835 -20.392 1.00 42.41 171 SER A CA 1
ATOM 1390 C C . SER A 1 171 ? -12.294 -4.538 -21.813 1.00 42.41 171 SER A C 1
ATOM 1392 O O . SER A 1 171 ? -13.326 -3.869 -21.954 1.00 42.41 171 SER A O 1
ATOM 1394 N N . PRO A 1 172 ? -11.533 -4.911 -22.857 1.00 46.59 172 PRO A N 1
ATOM 1395 C CA . PRO A 1 172 ? -12.000 -4.695 -24.213 1.00 46.59 172 PRO A CA 1
ATOM 1396 C C . PRO A 1 172 ? -13.389 -5.316 -24.299 1.00 46.59 172 PRO A C 1
ATOM 1398 O O . PRO A 1 172 ? -13.563 -6.490 -23.970 1.00 46.59 172 PRO A O 1
ATOM 1401 N N . VAL A 1 173 ? -14.380 -4.497 -24.651 1.00 58.94 173 VAL A N 1
ATOM 1402 C CA . VAL A 1 173 ? -15.719 -4.985 -24.953 1.00 58.94 173 VAL A CA 1
ATOM 1403 C C . VAL A 1 173 ? -15.521 -5.916 -26.137 1.00 58.94 173 VAL A C 1
ATOM 1405 O O . VAL A 1 173 ? -15.251 -5.463 -27.250 1.00 58.94 173 VAL A O 1
ATOM 1408 N N . VAL A 1 174 ? -15.534 -7.221 -25.872 1.00 58.41 174 VAL A N 1
ATOM 1409 C CA . VAL A 1 174 ? -15.598 -8.224 -26.925 1.00 58.41 174 VAL A CA 1
ATOM 1410 C C . VAL A 1 174 ? -16.965 -7.998 -27.542 1.00 58.41 174 VAL A C 1
ATOM 1412 O O . VAL A 1 174 ? -17.977 -8.309 -26.922 1.00 58.41 174 VAL A O 1
ATOM 1415 N N . GLY A 1 175 ? -16.987 -7.318 -28.688 1.00 52.47 175 GLY A N 1
ATOM 1416 C CA . GLY A 1 175 ? -18.213 -7.120 -29.440 1.00 52.47 175 GLY A CA 1
ATOM 1417 C C . GLY A 1 175 ? -18.831 -8.487 -29.684 1.00 52.47 175 GLY A C 1
ATOM 1418 O O . GLY A 1 175 ? -18.176 -9.363 -30.247 1.00 52.47 175 GLY A O 1
ATOM 1419 N N . GLU A 1 176 ? -20.057 -8.676 -29.208 1.00 45.78 176 GLU A N 1
ATOM 1420 C CA . GLU A 1 176 ? -20.916 -9.732 -29.721 1.00 45.78 176 GLU A CA 1
ATOM 1421 C C . G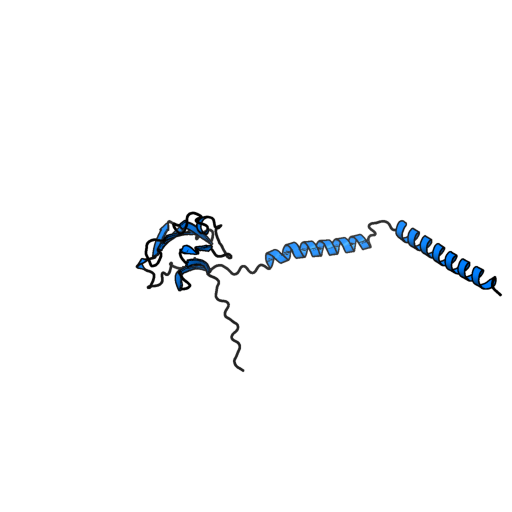LU A 1 176 ? -21.087 -9.445 -31.219 1.00 45.78 176 GLU A C 1
ATOM 1423 O O . GLU A 1 176 ? -21.615 -8.397 -31.599 1.00 45.78 176 GLU A O 1
ATOM 1428 N N . ILE A 1 177 ? -20.517 -10.317 -32.055 1.00 58.19 177 ILE A N 1
ATOM 1429 C CA . ILE A 1 177 ? -20.765 -10.365 -33.501 1.00 58.19 177 ILE A CA 1
ATOM 1430 C C . ILE A 1 177 ? -21.885 -11.372 -33.725 1.00 58.19 177 ILE A C 1
ATOM 1432 O O . ILE A 1 177 ? -21.772 -12.481 -33.151 1.00 58.19 177 ILE A O 1
#

Foldseek 3Di:
DPPVVVVVVVVVVVVVVVVVVVVVVVVVPDDPDDVVVVVVVVVVVVVVVCCVVVVVVPPPLLAQQAKFKDFLNHTQWTDGLPDDIDGDPVQPVQWDWDDDPQKIWIWGAAPVRPWIWTKIAGSVQQWIATCDIPQDPPPVRRVDDIDHSDDWRARVSRRMIMGGDGDPPPPPPPDPD